Protein AF-A0AA86TPA3-F1 (afdb_monomer_lite)

pLDDT: mean 71.07, std 21.8, range [37.0, 97.88]

Secondary structure (DSSP, 8-state):
---------------PPPPHHHHHHHHHHHHHHTT-GGGGTTT-TTS-HHHHHHHHHHHHHHHHHHHHHHHHHHHHHHHHHHHHHHHHHHHHHH-TTGGGTT---STT--------------SSS-SSSS------PPPPPP-------------------------------

Radius of gyration: 31.12 Å; chains: 1; bounding box: 72×57×77 Å

Structure (mmCIF, N/CA/C/O backbone):
data_AF-A0AA86TPA3-F1
#
_entry.id   AF-A0AA86TPA3-F1
#
loop_
_atom_site.group_PDB
_atom_site.id
_atom_site.type_symbol
_atom_site.label_atom_id
_atom_site.label_alt_id
_atom_site.label_comp_id
_atom_site.label_asym_id
_atom_site.label_entity_id
_atom_site.label_seq_id
_atom_site.pdbx_PDB_ins_code
_atom_site.Cartn_x
_atom_site.Cartn_y
_atom_site.Cartn_z
_atom_site.occupancy
_atom_site.B_iso_or_equiv
_atom_site.auth_seq_id
_atom_site.auth_comp_id
_atom_site.auth_asym_id
_atom_site.auth_atom_id
_atom_site.pdbx_PDB_model_num
ATOM 1 N N . MET A 1 1 ? 29.015 30.886 -32.971 1.00 47.28 1 MET A N 1
ATOM 2 C CA . MET A 1 1 ? 28.903 29.519 -32.421 1.00 47.28 1 MET A CA 1
ATOM 3 C C . MET A 1 1 ? 27.545 29.402 -31.740 1.00 47.28 1 MET A C 1
ATOM 5 O O . MET A 1 1 ? 27.367 29.967 -30.673 1.00 47.28 1 MET A O 1
ATOM 9 N N . LEU A 1 2 ? 26.563 28.794 -32.410 1.00 58.44 2 LEU A N 1
ATOM 10 C CA . LEU A 1 2 ? 25.160 28.711 -31.977 1.00 58.44 2 LEU A CA 1
ATOM 11 C C . LEU A 1 2 ? 24.656 27.279 -32.197 1.00 58.44 2 LEU A C 1
ATOM 13 O O . LEU A 1 2 ? 24.036 26.998 -33.213 1.00 58.44 2 LEU A O 1
ATOM 17 N N . THR A 1 3 ? 24.931 26.369 -31.264 1.00 56.03 3 THR A N 1
ATOM 18 C CA . THR A 1 3 ? 24.288 25.042 -31.222 1.00 56.03 3 THR A CA 1
ATOM 19 C C . THR A 1 3 ? 24.163 24.583 -29.770 1.00 56.03 3 THR A C 1
ATOM 21 O O . THR A 1 3 ? 24.916 23.736 -29.304 1.00 56.03 3 THR A O 1
ATOM 24 N N . SER A 1 4 ? 23.244 25.187 -29.017 1.00 56.88 4 SER A N 1
ATOM 25 C CA . SER A 1 4 ? 22.851 24.692 -27.690 1.00 56.88 4 SER A CA 1
ATOM 26 C C . SER A 1 4 ? 21.409 25.103 -27.395 1.00 56.88 4 SER A C 1
ATOM 28 O O . SER A 1 4 ? 21.157 25.935 -26.534 1.00 56.88 4 SER A O 1
ATOM 30 N N . ASN A 1 5 ? 20.462 24.633 -28.218 1.00 54.59 5 ASN A N 1
ATOM 31 C CA . ASN A 1 5 ? 19.026 24.880 -28.010 1.00 54.59 5 ASN A CA 1
ATOM 32 C C . ASN A 1 5 ? 18.105 23.893 -28.759 1.00 54.59 5 ASN A C 1
ATOM 34 O O . ASN A 1 5 ? 17.000 24.239 -29.159 1.00 54.59 5 ASN A O 1
ATOM 38 N N . MET A 1 6 ? 18.528 22.641 -28.949 1.00 52.19 6 MET A N 1
ATOM 39 C CA . MET A 1 6 ? 17.669 21.600 -29.526 1.00 52.19 6 MET A CA 1
ATOM 40 C C . MET A 1 6 ? 17.857 20.276 -28.790 1.00 52.19 6 MET A C 1
ATOM 42 O O . MET A 1 6 ? 18.704 19.496 -29.186 1.00 52.19 6 MET A O 1
ATOM 46 N N . GLN A 1 7 ? 17.086 20.054 -27.716 1.00 55.88 7 GLN A N 1
ATOM 47 C CA . GLN A 1 7 ? 16.530 18.746 -27.289 1.00 55.88 7 GLN A CA 1
ATOM 48 C C . GLN A 1 7 ? 15.946 18.812 -25.864 1.00 55.88 7 GLN A C 1
ATOM 50 O O . GLN A 1 7 ? 16.227 17.993 -24.997 1.00 55.88 7 GLN A O 1
ATOM 55 N N . LYS A 1 8 ? 15.067 19.789 -25.622 1.00 54.94 8 LYS A N 1
ATOM 56 C CA . LYS A 1 8 ? 14.066 19.726 -24.544 1.00 54.94 8 LYS A CA 1
ATOM 57 C C . LYS A 1 8 ? 12.668 19.536 -25.140 1.00 54.94 8 LYS A C 1
ATOM 59 O O . LYS A 1 8 ? 11.709 20.133 -24.680 1.00 54.94 8 LYS A O 1
ATOM 64 N N . GLN A 1 9 ? 12.541 18.714 -26.183 1.00 51.41 9 GLN A N 1
ATOM 65 C CA . GLN A 1 9 ? 11.225 18.231 -26.604 1.00 51.41 9 GLN A CA 1
ATOM 66 C C . GLN A 1 9 ? 10.737 17.211 -25.572 1.00 51.41 9 GLN A C 1
ATOM 68 O O . GLN A 1 9 ? 11.026 16.019 -25.644 1.00 51.41 9 GLN A O 1
ATOM 73 N N . GLU A 1 10 ? 10.108 17.740 -24.524 1.00 48.09 10 GLU A N 1
ATOM 74 C CA . GLU A 1 10 ? 8.690 17.517 -24.227 1.00 48.09 10 GLU A CA 1
ATOM 75 C C . GLU A 1 10 ? 8.094 16.218 -24.785 1.00 48.09 10 GLU A C 1
ATOM 77 O O . GLU A 1 10 ? 7.088 16.199 -25.489 1.00 48.09 10 GLU A O 1
ATOM 82 N N . ASN A 1 11 ? 8.655 15.084 -24.380 1.00 54.25 11 ASN A N 1
ATOM 83 C CA . ASN A 1 11 ? 7.879 13.859 -24.291 1.00 54.25 11 ASN A CA 1
ATOM 84 C C . ASN A 1 11 ? 6.975 13.976 -23.060 1.00 54.25 11 ASN A C 1
ATOM 86 O O . ASN A 1 11 ? 7.196 13.320 -22.040 1.00 54.25 11 ASN A O 1
ATOM 90 N N . HIS A 1 12 ? 5.921 14.789 -23.172 1.00 51.78 12 HIS A N 1
ATOM 91 C CA . HIS A 1 12 ? 4.708 14.639 -22.372 1.00 51.78 12 HIS A CA 1
ATOM 92 C C . HIS A 1 12 ? 4.038 13.317 -22.770 1.00 51.78 12 HIS A C 1
ATOM 94 O O . HIS A 1 12 ? 2.937 13.284 -23.321 1.00 51.78 12 HIS A O 1
ATOM 100 N N . LYS A 1 13 ? 4.726 12.192 -22.529 1.00 61.00 13 LYS A N 1
ATOM 101 C CA . LYS A 1 13 ? 4.112 10.872 -22.566 1.00 61.00 13 LYS A CA 1
ATOM 102 C C . LYS A 1 13 ? 2.974 10.944 -21.561 1.00 61.00 13 LYS A C 1
ATOM 104 O O . LYS A 1 13 ? 3.212 11.056 -20.358 1.00 61.00 13 LYS A O 1
ATOM 109 N N . LYS A 1 14 ? 1.746 10.957 -22.089 1.00 71.62 14 LYS A N 1
ATOM 110 C CA . LYS A 1 14 ? 0.503 10.868 -21.321 1.00 71.62 14 LYS A CA 1
ATOM 111 C C . LYS A 1 14 ? 0.721 9.861 -20.196 1.00 71.62 14 LYS A C 1
ATOM 113 O O . LYS A 1 14 ? 1.240 8.777 -20.462 1.00 71.62 14 LYS A O 1
ATOM 118 N N . TYR A 1 15 ? 0.377 10.244 -18.964 1.00 78.44 15 TYR A N 1
ATOM 119 C CA . TYR A 1 15 ? 0.523 9.387 -17.789 1.00 78.44 15 TYR A CA 1
ATOM 120 C C . TYR A 1 15 ? -0.045 8.007 -18.100 1.00 78.44 15 TYR A C 1
ATOM 122 O O . TYR A 1 15 ? -1.256 7.838 -18.247 1.00 78.44 15 TYR A O 1
ATOM 130 N N . GLN A 1 16 ? 0.845 7.031 -18.266 1.00 88.56 16 GLN A N 1
ATOM 131 C CA . GLN A 1 16 ? 0.417 5.696 -18.621 1.00 88.56 16 GLN A CA 1
ATOM 132 C C . GLN A 1 16 ? -0.247 5.078 -17.395 1.00 88.56 16 GLN A C 1
ATOM 134 O O . GLN A 1 16 ? 0.354 4.990 -16.321 1.00 88.56 16 GLN A O 1
ATOM 139 N N . LYS A 1 17 ? -1.513 4.690 -17.547 1.00 94.50 17 LYS A N 1
ATOM 140 C CA . LYS A 1 17 ? -2.288 4.069 -16.476 1.00 94.50 17 LYS A CA 1
ATOM 141 C C . LYS A 1 17 ? -1.690 2.697 -16.156 1.00 94.50 17 LYS A C 1
ATOM 143 O O . LYS A 1 17 ? -1.428 1.922 -17.068 1.00 94.50 17 LYS A O 1
ATOM 148 N N . TRP A 1 18 ? -1.501 2.410 -14.870 1.00 96.38 18 TRP A N 1
ATOM 149 C CA . TRP A 1 18 ? -1.080 1.091 -14.395 1.00 96.38 18 TRP A CA 1
ATOM 150 C C . TRP A 1 18 ? -2.236 0.095 -14.521 1.00 96.38 18 TRP A C 1
ATOM 152 O O . TRP A 1 18 ? -3.316 0.324 -13.957 1.00 96.38 18 TRP A O 1
ATOM 162 N N . THR A 1 19 ? -1.997 -0.996 -15.239 1.00 97.25 19 THR A N 1
ATOM 163 C CA . THR A 1 19 ? -2.898 -2.155 -15.324 1.00 97.25 19 THR A CA 1
ATOM 164 C C . THR A 1 19 ? -2.871 -2.955 -14.024 1.00 97.25 19 THR A C 1
ATOM 166 O O . THR A 1 19 ? -1.950 -2.814 -13.221 1.00 97.25 19 THR A O 1
ATOM 169 N N . ASP A 1 20 ? -3.890 -3.772 -13.767 1.00 97.00 20 ASP A N 1
ATOM 170 C CA . ASP A 1 20 ? -3.948 -4.540 -12.518 1.00 97.00 20 ASP A CA 1
ATOM 171 C C . ASP A 1 20 ? -2.861 -5.624 -12.447 1.00 97.00 20 ASP A C 1
ATOM 173 O O . ASP A 1 20 ? -2.271 -5.812 -11.380 1.00 97.00 20 ASP A O 1
ATOM 177 N N . ASP A 1 21 ? -2.491 -6.212 -13.586 1.00 97.88 21 ASP A N 1
ATOM 178 C CA . ASP A 1 21 ? -1.370 -7.151 -13.690 1.00 97.88 21 ASP A CA 1
ATOM 179 C C . ASP A 1 21 ? -0.031 -6.47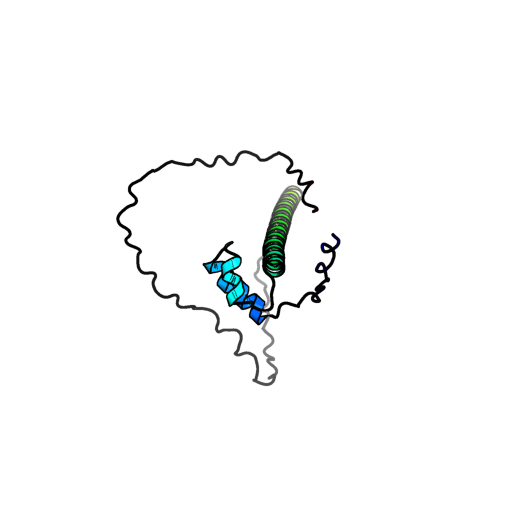3 -13.372 1.00 97.88 21 ASP A C 1
ATOM 181 O O . ASP A 1 21 ? 0.754 -6.990 -12.574 1.00 97.88 21 ASP A O 1
ATOM 185 N N . GLU A 1 22 ? 0.213 -5.267 -13.902 1.00 97.75 22 GLU A N 1
ATOM 186 C CA . GLU A 1 22 ? 1.419 -4.494 -13.575 1.00 97.75 22 GLU A CA 1
ATOM 187 C C . GLU A 1 22 ? 1.486 -4.158 -12.080 1.00 97.75 22 GLU A C 1
ATOM 189 O O . GLU A 1 22 ? 2.559 -4.221 -11.479 1.00 97.75 22 GLU A O 1
ATOM 194 N N . LYS A 1 23 ? 0.351 -3.820 -11.450 1.00 97.25 23 LYS A N 1
ATOM 195 C CA . LYS A 1 23 ? 0.301 -3.549 -10.003 1.00 97.25 23 LYS A CA 1
ATOM 196 C C . LYS A 1 23 ? 0.614 -4.805 -9.193 1.00 97.25 23 LYS A C 1
ATOM 198 O O . LYS A 1 23 ? 1.345 -4.717 -8.207 1.00 97.25 23 LYS A O 1
ATOM 203 N N . ALA A 1 24 ? 0.062 -5.954 -9.583 1.00 97.56 24 ALA A N 1
ATOM 204 C CA . ALA A 1 24 ? 0.318 -7.226 -8.917 1.00 97.56 24 ALA A CA 1
ATOM 205 C C . ALA A 1 24 ? 1.798 -7.622 -9.035 1.00 97.56 24 ALA A C 1
ATOM 207 O O . ALA A 1 24 ? 2.429 -7.952 -8.026 1.00 97.56 24 ALA A O 1
ATOM 208 N N . LEU A 1 25 ? 2.372 -7.495 -10.234 1.00 97.75 25 LEU A N 1
ATOM 209 C CA . LEU A 1 25 ? 3.790 -7.740 -10.491 1.00 97.75 25 LEU A CA 1
ATOM 210 C C . LEU A 1 25 ? 4.684 -6.781 -9.694 1.00 97.75 25 LEU A C 1
ATOM 212 O O . LEU A 1 25 ? 5.658 -7.210 -9.074 1.00 97.75 25 LEU A O 1
ATOM 216 N N . PHE A 1 26 ? 4.320 -5.498 -9.630 1.00 97.44 26 PHE A N 1
ATOM 217 C CA . PHE A 1 26 ? 5.050 -4.496 -8.853 1.00 97.44 26 PHE A CA 1
ATOM 218 C C . PHE A 1 26 ? 5.151 -4.894 -7.377 1.00 97.44 26 PHE A C 1
ATOM 220 O O . PHE A 1 26 ? 6.233 -4.830 -6.799 1.00 97.44 26 PHE A O 1
ATOM 227 N N . LEU A 1 27 ? 4.056 -5.367 -6.771 1.00 95.94 27 LEU A N 1
ATOM 228 C CA . LEU A 1 27 ? 4.053 -5.816 -5.374 1.00 95.94 27 LEU A CA 1
ATOM 229 C C . LEU A 1 27 ? 4.939 -7.050 -5.147 1.00 95.94 27 LEU A C 1
ATOM 231 O O . LEU A 1 27 ? 5.548 -7.174 -4.083 1.00 95.94 27 LEU A O 1
ATOM 235 N N . GLN A 1 28 ? 5.032 -7.961 -6.120 1.00 96.88 28 GLN A N 1
ATOM 236 C CA . GLN A 1 28 ? 5.933 -9.116 -6.035 1.00 96.88 28 GLN A CA 1
ATOM 237 C C . GLN A 1 28 ? 7.404 -8.688 -6.098 1.00 96.88 28 GLN A C 1
ATOM 239 O O . GLN A 1 28 ? 8.206 -9.111 -5.265 1.00 96.88 28 GLN A O 1
ATOM 244 N N . ILE A 1 29 ? 7.748 -7.805 -7.038 1.00 96.81 29 ILE A N 1
ATOM 245 C CA . ILE A 1 29 ? 9.107 -7.267 -7.204 1.00 96.81 29 ILE A CA 1
ATOM 246 C C . ILE A 1 29 ? 9.511 -6.445 -5.978 1.00 96.81 29 ILE A C 1
ATOM 248 O O . ILE A 1 29 ? 10.627 -6.588 -5.480 1.00 96.81 29 ILE A O 1
ATOM 252 N N . GLN A 1 30 ? 8.591 -5.648 -5.430 1.00 95.94 30 GLN A N 1
ATOM 253 C CA . GLN A 1 30 ? 8.833 -4.826 -4.246 1.00 95.94 30 GLN A CA 1
ATOM 254 C C . GLN A 1 30 ? 9.273 -5.648 -3.033 1.00 95.94 30 GLN A C 1
ATOM 256 O O . GLN A 1 30 ? 10.167 -5.223 -2.300 1.00 95.94 30 GLN A O 1
ATOM 261 N N . LYS A 1 31 ? 8.705 -6.846 -2.844 1.00 94.75 31 LYS A N 1
ATOM 262 C CA . LYS A 1 31 ? 9.122 -7.765 -1.771 1.00 94.75 31 LYS A CA 1
ATOM 263 C C . LYS A 1 31 ? 10.571 -8.232 -1.919 1.00 94.75 31 LYS A C 1
ATOM 265 O O . LYS A 1 31 ? 11.196 -8.552 -0.916 1.00 94.75 31 LYS A O 1
ATOM 270 N N . ARG A 1 32 ? 11.095 -8.281 -3.147 1.00 95.94 32 ARG A N 1
ATOM 271 C CA . ARG A 1 32 ? 12.437 -8.792 -3.453 1.00 95.94 32 ARG A CA 1
ATOM 272 C C . ARG A 1 32 ? 13.502 -7.698 -3.523 1.00 95.94 32 ARG A C 1
ATOM 274 O O . ARG A 1 32 ? 14.618 -7.930 -3.079 1.00 95.94 32 ARG A O 1
ATOM 281 N N . TYR A 1 33 ? 13.166 -6.529 -4.069 1.00 92.81 33 TYR A N 1
ATOM 282 C CA . TYR A 1 33 ? 14.143 -5.480 -4.399 1.00 92.81 33 TYR A CA 1
ATOM 283 C C . TYR A 1 33 ? 13.987 -4.182 -3.600 1.00 92.81 33 TYR A C 1
ATOM 285 O O . TYR A 1 33 ? 14.733 -3.247 -3.867 1.00 92.81 33 TYR A O 1
ATOM 293 N N . THR A 1 34 ? 13.033 -4.111 -2.660 1.00 91.81 34 THR A N 1
ATOM 294 C CA . THR A 1 34 ? 12.758 -2.977 -1.750 1.00 91.81 34 THR A CA 1
ATOM 295 C C . THR A 1 34 ? 12.859 -1.591 -2.408 1.00 91.81 34 THR A C 1
ATOM 297 O O . THR A 1 34 ? 11.843 -1.078 -2.875 1.00 91.81 34 THR A O 1
ATOM 300 N N . THR A 1 35 ? 14.051 -0.988 -2.471 1.00 92.00 35 THR A N 1
ATOM 301 C CA . THR A 1 35 ? 14.320 0.367 -2.994 1.00 92.00 35 THR A CA 1
ATOM 302 C C . THR A 1 35 ? 15.248 0.430 -4.217 1.00 92.00 35 THR A C 1
ATOM 304 O O . THR A 1 35 ? 15.524 1.523 -4.715 1.00 92.00 35 THR A O 1
ATOM 307 N N . ALA A 1 36 ? 15.716 -0.703 -4.748 1.00 95.94 36 ALA A N 1
ATOM 308 C CA . ALA A 1 36 ? 16.595 -0.750 -5.920 1.00 95.94 36 ALA A CA 1
ATOM 309 C C . ALA A 1 36 ? 15.810 -0.550 -7.234 1.00 95.94 36 ALA A C 1
ATOM 311 O O . ALA A 1 36 ? 15.564 -1.499 -7.975 1.00 95.94 36 ALA A O 1
ATOM 312 N N . PHE A 1 37 ? 15.387 0.688 -7.523 1.00 95.56 37 PHE A N 1
ATOM 313 C CA . PHE A 1 37 ? 14.478 1.008 -8.640 1.00 95.56 37 PHE A CA 1
ATOM 314 C C . PHE A 1 37 ? 15.016 0.660 -10.033 1.00 95.56 37 PHE A C 1
ATOM 316 O O . PHE A 1 37 ? 14.224 0.357 -10.923 1.00 95.56 37 PHE A O 1
ATOM 323 N N . ASP A 1 38 ? 16.333 0.643 -10.228 1.00 96.31 38 ASP A N 1
ATOM 324 C CA . ASP A 1 38 ? 16.931 0.267 -11.515 1.00 96.31 38 ASP A CA 1
ATOM 325 C C . ASP A 1 38 ? 16.622 -1.194 -11.880 1.00 96.31 38 ASP A C 1
ATOM 327 O O . ASP A 1 38 ? 16.448 -1.526 -13.051 1.00 96.31 38 ASP A O 1
ATOM 331 N N . GLN A 1 39 ? 16.430 -2.053 -10.871 1.00 97.31 39 GLN A N 1
ATOM 332 C CA . GLN A 1 39 ? 16.053 -3.459 -11.046 1.00 97.31 39 GLN A CA 1
ATOM 333 C C . GLN A 1 39 ? 14.599 -3.638 -11.512 1.00 97.31 39 GLN A C 1
ATOM 335 O O . GLN A 1 39 ? 14.217 -4.737 -11.898 1.00 97.31 39 GLN A O 1
ATOM 340 N N . TYR A 1 40 ? 13.773 -2.585 -11.492 1.00 96.88 40 TYR A N 1
ATOM 341 C CA . TYR A 1 40 ? 12.370 -2.654 -11.914 1.00 96.88 40 TYR A CA 1
ATOM 342 C C . TYR A 1 40 ? 12.220 -2.454 -13.427 1.00 96.88 40 TYR A C 1
ATOM 344 O O . TYR A 1 40 ? 11.244 -2.925 -14.007 1.00 96.88 40 TYR A O 1
ATOM 352 N N . LEU A 1 41 ? 13.173 -1.778 -14.079 1.00 96.12 41 LEU A N 1
ATOM 353 C CA . LEU A 1 41 ? 13.092 -1.438 -15.504 1.00 96.12 41 LEU A CA 1
ATOM 354 C C . LEU A 1 41 ? 12.917 -2.646 -16.438 1.00 96.12 41 LEU A C 1
ATOM 356 O O . LEU A 1 41 ? 12.091 -2.542 -17.345 1.00 96.12 41 LEU A O 1
ATOM 360 N N . PRO A 1 42 ? 13.587 -3.800 -16.225 1.00 97.88 42 PRO A N 1
ATOM 361 C CA . PRO A 1 42 ? 13.373 -4.983 -17.060 1.00 97.88 42 PRO A CA 1
ATOM 362 C C . PRO A 1 42 ? 11.931 -5.508 -17.030 1.00 97.88 42 PRO A C 1
ATOM 364 O O . PRO A 1 42 ? 11.487 -6.134 -17.987 1.00 97.88 42 PRO A O 1
ATOM 367 N N . PHE A 1 43 ? 11.196 -5.252 -15.944 1.00 97.56 43 PHE A N 1
ATOM 368 C CA . PHE A 1 43 ? 9.819 -5.713 -15.759 1.00 97.56 43 PHE A CA 1
ATOM 369 C C . PHE A 1 43 ? 8.779 -4.707 -16.263 1.00 97.56 43 PHE A C 1
ATOM 371 O O . PHE A 1 43 ? 7.648 -5.089 -16.553 1.00 97.56 43 PHE A O 1
ATOM 378 N N . PHE A 1 44 ? 9.152 -3.429 -16.377 1.00 96.69 44 PHE A N 1
ATOM 379 C CA . PHE A 1 44 ? 8.261 -2.347 -16.799 1.00 96.69 44 PHE A CA 1
ATOM 380 C C . PHE A 1 44 ? 8.922 -1.486 -17.885 1.00 96.69 44 PHE A C 1
ATOM 382 O O . PHE A 1 44 ? 9.164 -0.299 -17.658 1.00 96.69 44 PHE A O 1
ATOM 389 N N . PRO A 1 45 ? 9.200 -2.043 -19.079 1.00 95.31 45 PRO A N 1
ATOM 390 C CA . PRO A 1 45 ? 9.958 -1.346 -20.124 1.00 95.31 45 PRO A CA 1
ATOM 391 C C . PRO A 1 45 ? 9.256 -0.082 -20.646 1.00 95.31 45 PRO A C 1
ATOM 393 O O . PRO A 1 45 ? 9.898 0.831 -21.162 1.00 95.31 45 PRO A O 1
ATOM 396 N N . GLU A 1 46 ? 7.933 -0.001 -20.501 1.00 95.06 46 GLU A N 1
ATOM 397 C CA . GLU A 1 46 ? 7.143 1.163 -20.911 1.00 95.06 46 GLU A CA 1
ATOM 398 C C . GLU A 1 46 ? 7.131 2.286 -19.864 1.00 95.06 46 GLU A C 1
ATOM 400 O O . GLU A 1 46 ? 6.771 3.426 -20.178 1.00 95.06 46 GLU A O 1
ATOM 405 N N . LYS A 1 47 ? 7.535 1.981 -18.624 1.00 95.25 47 LYS A N 1
ATOM 406 C CA . LYS A 1 47 ? 7.505 2.912 -17.497 1.00 95.25 47 LYS A CA 1
ATOM 407 C C . LYS A 1 47 ? 8.878 3.527 -17.269 1.00 95.25 47 LYS A C 1
ATOM 409 O O . LYS A 1 47 ? 9.911 2.867 -17.311 1.00 95.25 47 LYS A O 1
ATOM 414 N N . THR A 1 48 ? 8.894 4.820 -16.971 1.00 94.88 48 THR A N 1
ATOM 415 C CA . THR A 1 48 ? 10.126 5.509 -16.570 1.00 94.88 48 THR A CA 1
ATOM 416 C C . THR A 1 48 ? 10.414 5.282 -15.087 1.00 94.88 48 THR A C 1
ATOM 418 O O . THR A 1 48 ? 9.493 5.091 -14.291 1.00 94.88 48 THR A O 1
ATOM 421 N N . ILE A 1 49 ? 11.683 5.391 -14.675 1.00 95.12 49 ILE A N 1
ATOM 422 C CA . ILE A 1 49 ? 12.075 5.303 -13.254 1.00 95.12 49 ILE A CA 1
ATOM 423 C C . ILE A 1 49 ? 11.250 6.275 -12.396 1.00 95.12 49 ILE A C 1
ATOM 425 O O . ILE A 1 49 ? 10.795 5.920 -11.311 1.00 95.12 49 ILE A O 1
ATOM 429 N N . SER A 1 50 ? 11.006 7.491 -12.893 1.00 94.38 50 SER A N 1
ATOM 430 C CA . SER A 1 50 ? 10.180 8.484 -12.200 1.00 94.38 50 SER A CA 1
ATOM 431 C C . SER A 1 50 ? 8.748 7.991 -11.982 1.00 94.38 50 SER A C 1
ATOM 433 O O . SER A 1 50 ? 8.231 8.121 -10.878 1.00 94.38 50 SER A O 1
ATOM 435 N N . GLN A 1 51 ? 8.119 7.363 -12.981 1.00 94.62 51 GLN A N 1
ATOM 436 C CA . GLN A 1 51 ? 6.775 6.786 -12.834 1.00 94.62 51 GLN A CA 1
ATOM 437 C C . GLN A 1 51 ? 6.746 5.638 -11.819 1.00 94.62 51 GLN A C 1
ATOM 439 O O . GLN A 1 51 ? 5.806 5.551 -11.029 1.00 94.62 51 GLN A O 1
ATOM 444 N N . ILE A 1 52 ? 7.779 4.792 -11.807 1.00 96.31 52 ILE A N 1
ATOM 445 C CA . ILE A 1 52 ? 7.935 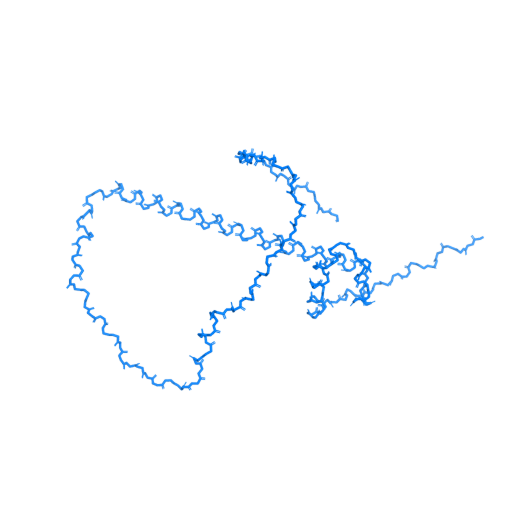3.694 -10.841 1.00 96.31 52 ILE A CA 1
ATOM 446 C C . ILE A 1 52 ? 8.063 4.258 -9.416 1.00 96.31 52 ILE A C 1
ATOM 448 O O . ILE A 1 52 ? 7.350 3.820 -8.513 1.00 96.31 52 ILE A O 1
ATOM 452 N N . LYS A 1 53 ? 8.896 5.288 -9.215 1.00 96.00 53 LYS A N 1
ATOM 453 C CA . LYS A 1 53 ? 9.040 5.986 -7.924 1.00 96.00 53 LYS A CA 1
ATOM 454 C C . LYS A 1 53 ? 7.738 6.651 -7.477 1.00 96.00 53 LYS A C 1
ATOM 456 O O . LYS A 1 53 ? 7.336 6.493 -6.327 1.00 96.00 53 LYS A O 1
ATOM 461 N N . CYS A 1 54 ? 7.044 7.349 -8.377 1.00 95.56 54 CYS A N 1
ATOM 462 C CA . CYS A 1 54 ? 5.740 7.941 -8.076 1.00 95.56 54 CYS A CA 1
ATOM 463 C C . CYS A 1 54 ? 4.720 6.872 -7.660 1.00 95.56 54 CYS A C 1
ATOM 465 O O . CYS A 1 54 ? 3.982 7.069 -6.696 1.00 95.56 54 CYS A O 1
ATOM 467 N N . PHE A 1 55 ? 4.700 5.723 -8.341 1.00 96.00 55 PHE A N 1
ATOM 468 C CA . PHE A 1 55 ? 3.805 4.621 -7.997 1.00 96.00 55 PHE A CA 1
ATOM 469 C C . PHE A 1 55 ? 4.148 3.990 -6.638 1.00 96.00 55 PHE A C 1
ATOM 471 O O . PHE A 1 55 ? 3.250 3.731 -5.835 1.00 96.00 55 PHE A O 1
ATOM 478 N N . TYR A 1 56 ? 5.437 3.830 -6.328 1.00 96.06 56 TYR A N 1
ATOM 479 C CA . TYR A 1 56 ? 5.909 3.390 -5.012 1.00 96.06 56 TYR A CA 1
ATOM 480 C C . TYR A 1 56 ? 5.439 4.325 -3.886 1.00 96.06 56 TYR A C 1
ATOM 482 O O . TYR A 1 56 ? 4.879 3.878 -2.880 1.00 96.06 56 TYR A O 1
ATOM 490 N N . LEU A 1 57 ? 5.623 5.638 -4.060 1.00 95.62 57 LEU A N 1
ATOM 491 C CA . LEU A 1 57 ? 5.179 6.645 -3.091 1.00 95.62 57 LEU A CA 1
ATOM 492 C C . LEU A 1 57 ? 3.658 6.624 -2.918 1.00 95.62 57 LEU A C 1
ATOM 494 O O . LEU A 1 57 ? 3.161 6.645 -1.794 1.00 95.62 57 LEU A O 1
ATOM 498 N N . TYR A 1 58 ? 2.913 6.502 -4.016 1.00 95.25 58 TYR A N 1
ATOM 499 C CA . TYR A 1 58 ? 1.462 6.351 -3.967 1.00 95.25 58 TYR A CA 1
ATOM 500 C C . TYR A 1 58 ? 1.041 5.126 -3.139 1.00 95.25 58 TYR A C 1
ATOM 502 O O . TYR A 1 58 ? 0.205 5.250 -2.242 1.00 95.25 58 TYR A O 1
ATOM 510 N N . GLN A 1 59 ? 1.643 3.958 -3.384 1.00 94.19 59 GLN A N 1
ATOM 511 C CA . GLN A 1 59 ? 1.304 2.729 -2.661 1.00 94.19 59 GLN A CA 1
ATOM 512 C C . GLN A 1 59 ? 1.657 2.808 -1.175 1.00 94.19 59 GLN A C 1
ATOM 514 O O . GLN A 1 59 ? 0.844 2.454 -0.319 1.00 94.19 59 GLN A O 1
ATOM 519 N N . THR A 1 60 ? 2.845 3.315 -0.846 1.00 92.62 60 THR A N 1
ATOM 520 C CA . THR A 1 60 ? 3.270 3.471 0.552 1.00 92.62 60 THR A CA 1
ATOM 521 C C . THR A 1 60 ? 2.388 4.468 1.304 1.00 92.62 60 THR A C 1
ATOM 523 O O . THR A 1 60 ? 1.977 4.184 2.430 1.00 92.62 60 THR A O 1
ATOM 526 N N . ASN A 1 61 ? 2.009 5.584 0.678 1.00 94.56 61 ASN A N 1
ATOM 527 C CA . ASN A 1 61 ? 1.076 6.547 1.263 1.00 94.56 61 ASN A CA 1
ATOM 528 C C . ASN A 1 61 ? -0.327 5.961 1.440 1.00 94.56 61 ASN A C 1
ATOM 530 O O . ASN A 1 61 ? -0.948 6.171 2.481 1.00 94.56 61 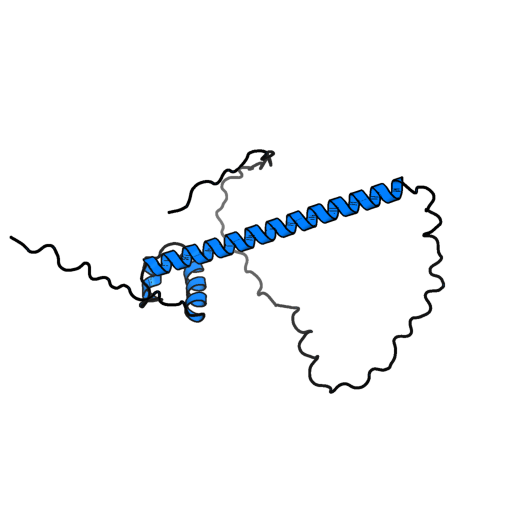ASN A O 1
ATOM 534 N N . LYS A 1 62 ? -0.808 5.165 0.478 1.00 93.00 62 LYS A N 1
ATOM 535 C CA . LYS A 1 62 ? -2.097 4.469 0.582 1.00 93.00 62 LYS A CA 1
ATOM 536 C C . LYS A 1 62 ? -2.128 3.496 1.763 1.00 93.00 62 LYS A C 1
ATOM 538 O O . LYS A 1 62 ? -3.098 3.494 2.519 1.00 93.00 62 LYS A O 1
ATOM 543 N N . ILE A 1 63 ? -1.070 2.708 1.956 1.00 91.50 63 ILE A N 1
ATOM 544 C CA . ILE A 1 63 ? -0.951 1.785 3.097 1.00 91.50 63 ILE A CA 1
ATOM 545 C C . ILE A 1 63 ? -0.899 2.565 4.414 1.00 91.50 63 ILE A C 1
ATOM 547 O O . ILE A 1 63 ? -1.632 2.238 5.345 1.00 91.50 63 ILE A O 1
ATOM 551 N N . LYS A 1 64 ? -0.085 3.627 4.491 1.00 93.06 64 LYS A N 1
ATOM 552 C CA . LYS A 1 64 ? -0.024 4.502 5.674 1.00 93.06 64 LYS A CA 1
ATOM 553 C C . LYS A 1 64 ? -1.399 5.071 6.016 1.00 93.06 64 LYS A C 1
ATOM 555 O O . LYS A 1 64 ? -1.795 5.043 7.177 1.00 93.06 64 LYS A O 1
ATOM 560 N N . GLU A 1 65 ? -2.148 5.532 5.019 1.00 95.12 65 GLU A N 1
ATOM 561 C CA . GLU A 1 65 ? -3.490 6.074 5.216 1.00 95.12 65 GLU A CA 1
ATOM 562 C C . GLU A 1 65 ? -4.481 5.020 5.720 1.00 95.12 65 GLU A C 1
ATOM 564 O O . GLU A 1 65 ? -5.206 5.262 6.685 1.00 95.12 65 GLU A O 1
ATOM 569 N N . GLN A 1 66 ? -4.471 3.817 5.142 1.00 93.12 66 GLN A N 1
ATOM 570 C CA . GLN A 1 66 ? -5.286 2.705 5.637 1.00 93.12 66 GLN A CA 1
ATOM 571 C C . GLN A 1 66 ? -4.943 2.353 7.089 1.00 93.12 66 GLN A C 1
ATOM 573 O O . GLN A 1 66 ? -5.845 2.181 7.909 1.00 93.12 66 GLN A O 1
ATOM 578 N N . THR A 1 67 ? -3.656 2.303 7.432 1.00 94.50 67 THR A N 1
ATOM 579 C CA . THR A 1 67 ? -3.196 2.060 8.804 1.00 94.50 67 THR A CA 1
ATOM 580 C C . THR A 1 67 ? -3.667 3.160 9.755 1.00 94.50 67 THR A C 1
ATOM 582 O O . THR A 1 67 ? -4.243 2.846 10.798 1.00 94.50 67 THR A O 1
ATOM 585 N N . ARG A 1 68 ? -3.525 4.441 9.384 1.00 94.31 68 ARG A N 1
ATOM 586 C CA . ARG A 1 68 ? -4.041 5.576 10.174 1.00 94.31 68 ARG A CA 1
ATOM 587 C C . ARG A 1 68 ? -5.542 5.457 10.417 1.00 94.31 68 ARG A C 1
ATOM 589 O O . ARG A 1 68 ? -5.997 5.633 11.545 1.00 94.31 68 ARG A O 1
ATOM 596 N N . ASN A 1 69 ? -6.310 5.104 9.391 1.00 92.88 69 ASN A N 1
ATOM 597 C CA . ASN A 1 69 ? -7.757 4.952 9.515 1.00 92.88 69 ASN A CA 1
ATOM 598 C C . ASN A 1 69 ? -8.149 3.767 10.404 1.00 92.88 69 ASN A C 1
ATOM 600 O O . ASN A 1 69 ? -9.048 3.906 11.232 1.00 92.88 69 ASN A O 1
ATOM 604 N N . ARG A 1 70 ? -7.433 2.638 10.333 1.00 93.19 70 ARG A N 1
ATOM 605 C CA . ARG A 1 70 ? -7.640 1.508 11.258 1.00 93.19 70 ARG A CA 1
ATOM 606 C C . ARG A 1 70 ? -7.368 1.901 12.709 1.00 93.19 70 ARG A C 1
ATOM 608 O O . ARG A 1 70 ? -8.162 1.562 13.582 1.00 93.19 70 ARG A O 1
ATOM 615 N N . ILE A 1 71 ? -6.293 2.649 12.955 1.00 94.31 71 ILE A N 1
ATOM 616 C CA . ILE A 1 71 ? -5.953 3.159 14.290 1.00 94.31 71 ILE A CA 1
ATOM 617 C C . ILE A 1 71 ? -7.056 4.097 14.806 1.00 94.31 71 ILE A C 1
ATOM 619 O O . ILE A 1 71 ? -7.521 3.932 15.933 1.00 94.31 71 ILE A O 1
ATOM 623 N N . ARG A 1 72 ? -7.543 5.032 13.977 1.00 94.31 72 ARG A N 1
ATOM 624 C CA . ARG A 1 72 ? -8.655 5.934 14.340 1.00 94.31 72 ARG A CA 1
ATOM 625 C C . ARG A 1 72 ? -9.919 5.168 14.730 1.00 94.31 72 ARG A C 1
ATOM 627 O O . ARG A 1 72 ? -10.510 5.466 15.765 1.00 94.31 72 ARG A O 1
ATOM 634 N N . ILE A 1 73 ? -10.311 4.172 13.932 1.00 93.19 73 ILE A N 1
ATOM 635 C CA . ILE A 1 73 ? -11.484 3.330 14.214 1.00 93.19 73 ILE A CA 1
ATOM 636 C C . ILE A 1 73 ? -11.300 2.586 15.539 1.00 93.19 73 ILE A C 1
ATOM 638 O O . ILE A 1 73 ? -12.201 2.591 16.374 1.00 93.19 73 ILE A O 1
ATOM 642 N N . PHE A 1 74 ? -10.121 2.003 15.768 1.00 94.00 74 PHE A N 1
ATOM 643 C CA . PHE A 1 74 ? -9.811 1.308 17.015 1.00 94.00 74 PHE A CA 1
ATOM 644 C C . PHE A 1 74 ? -9.974 2.219 18.243 1.00 94.00 74 PHE A C 1
ATOM 646 O O . PHE A 1 74 ? -10.654 1.848 19.203 1.00 94.00 74 PHE A O 1
ATOM 653 N N . PHE A 1 75 ? -9.425 3.437 18.199 1.00 93.19 75 PHE A N 1
ATOM 654 C CA . PHE A 1 75 ? -9.579 4.408 19.286 1.00 93.19 75 PHE A CA 1
ATOM 655 C C . PHE A 1 75 ? -11.032 4.851 19.481 1.00 93.19 75 PHE A C 1
ATOM 657 O O . PHE A 1 75 ? -11.493 4.932 20.621 1.00 93.19 75 PHE A O 1
ATOM 664 N N . ALA A 1 76 ? -11.778 5.081 18.398 1.00 92.69 76 ALA A N 1
ATOM 665 C CA . ALA A 1 76 ? -13.197 5.423 18.478 1.00 92.69 76 ALA A CA 1
ATOM 666 C C . ALA A 1 76 ? -14.012 4.310 19.164 1.00 92.69 76 ALA A C 1
ATOM 668 O O . ALA A 1 76 ? -14.796 4.590 20.074 1.00 92.69 76 ALA A O 1
ATOM 669 N N . CYS A 1 77 ? -13.778 3.046 18.799 1.00 90.50 77 CYS A N 1
ATOM 670 C CA . CYS A 1 77 ? -14.425 1.893 19.429 1.00 90.50 77 CYS A CA 1
ATOM 671 C C . CYS A 1 77 ? -14.042 1.747 20.909 1.00 90.50 77 CYS A C 1
ATOM 673 O O . CYS A 1 77 ? -14.916 1.523 21.748 1.00 90.50 77 CYS A O 1
ATOM 675 N N . SER A 1 78 ? -12.760 1.917 21.245 1.00 92.88 78 SER A N 1
ATOM 676 C CA . SER A 1 78 ? -12.276 1.860 22.631 1.00 92.88 78 SER A CA 1
ATOM 677 C C . SER A 1 78 ? -12.922 2.943 23.505 1.00 92.88 78 SER A C 1
ATOM 679 O O . SER A 1 78 ? -13.413 2.662 24.600 1.00 92.88 78 SER A O 1
ATOM 681 N N . ASN A 1 79 ? -13.022 4.173 22.994 1.00 91.81 79 ASN A N 1
ATOM 682 C CA . ASN A 1 79 ? -13.676 5.275 23.699 1.00 91.81 79 ASN A CA 1
ATOM 683 C C . ASN A 1 79 ? -15.180 5.040 23.878 1.00 91.81 79 ASN A C 1
ATOM 685 O O . ASN A 1 79 ? -15.712 5.281 24.964 1.00 91.81 79 ASN A O 1
ATOM 689 N N . LEU A 1 80 ? -15.861 4.511 22.857 1.00 93.19 80 LEU A N 1
ATOM 690 C CA . LEU A 1 80 ? -17.275 4.150 22.959 1.00 93.19 80 LEU A CA 1
ATOM 691 C C . LEU A 1 80 ? -17.505 3.077 24.034 1.00 93.19 80 LEU A C 1
ATOM 693 O O . LEU A 1 80 ? -18.458 3.179 24.808 1.00 93.19 80 LEU A O 1
ATOM 697 N N . GLN A 1 81 ? -16.618 2.083 24.124 1.00 92.81 81 GLN A N 1
ATOM 698 C CA . GLN A 1 81 ? -16.691 1.033 25.141 1.00 92.81 81 GLN A CA 1
ATOM 699 C C . GLN A 1 81 ? -16.502 1.592 26.557 1.00 92.81 81 GLN A C 1
ATOM 701 O O . GLN A 1 81 ? -17.284 1.270 27.454 1.00 92.81 81 GLN A O 1
ATOM 706 N N . LYS A 1 82 ? -15.525 2.487 26.753 1.00 92.06 82 LYS A N 1
ATOM 707 C CA . LYS A 1 82 ? -15.328 3.193 28.032 1.00 92.06 82 LYS A CA 1
ATOM 708 C C . LYS A 1 82 ? -16.565 4.005 28.416 1.00 92.06 82 LYS A C 1
ATOM 710 O O . LYS A 1 82 ? -17.031 3.912 29.549 1.00 92.06 82 LYS A O 1
ATOM 715 N N . HIS A 1 83 ? -17.142 4.747 27.471 1.00 91.25 83 HIS A N 1
ATOM 716 C CA . HIS A 1 83 ? -18.347 5.540 27.718 1.00 91.25 83 HIS A CA 1
ATOM 717 C C . HIS A 1 83 ? -19.552 4.663 28.089 1.00 91.25 83 HIS A C 1
ATOM 719 O O . HIS A 1 83 ? -20.272 4.974 29.037 1.00 91.25 83 HIS A O 1
ATOM 725 N N . ARG A 1 84 ? -19.750 3.528 27.402 1.00 88.62 84 ARG A N 1
ATOM 726 C CA . ARG A 1 84 ? -20.789 2.544 27.755 1.00 88.62 84 ARG A CA 1
ATOM 727 C C . ARG A 1 84 ? -20.602 1.997 29.167 1.00 88.62 84 ARG A C 1
ATOM 729 O O . ARG A 1 84 ? -21.569 1.952 29.921 1.00 88.62 84 ARG A O 1
ATOM 736 N N . SER A 1 85 ? -19.372 1.647 29.542 1.00 90.06 85 SER A N 1
ATOM 737 C CA . SER A 1 85 ? -19.058 1.178 30.896 1.00 90.06 85 SER A CA 1
ATOM 738 C C . SER A 1 85 ? -19.364 2.239 31.957 1.00 90.06 85 SER A C 1
ATOM 740 O O . SER A 1 85 ? -19.925 1.920 33.002 1.00 90.06 85 SER A O 1
ATOM 742 N N . LEU A 1 86 ? -19.042 3.509 31.685 1.00 92.75 86 LEU A N 1
ATOM 743 C CA . LEU A 1 86 ? -19.342 4.622 32.590 1.00 92.75 86 LEU A CA 1
ATOM 744 C C . LEU A 1 86 ? -20.847 4.852 32.744 1.00 92.75 86 LEU A C 1
ATOM 746 O O . LEU A 1 86 ? -21.315 5.083 33.857 1.00 92.75 86 LEU A O 1
ATOM 750 N N . LEU A 1 87 ? -21.611 4.779 31.652 1.00 90.25 87 LEU A N 1
ATOM 751 C CA . LEU A 1 87 ? -23.069 4.897 31.705 1.00 90.25 87 LEU A CA 1
ATOM 752 C C . LEU A 1 87 ? -23.708 3.738 32.471 1.00 90.25 87 LEU A C 1
ATOM 754 O O . LEU A 1 87 ? -24.581 3.985 33.297 1.00 90.25 87 LEU A O 1
ATOM 758 N N . ALA A 1 88 ? -23.250 2.504 32.247 1.00 86.69 88 ALA A N 1
ATOM 759 C CA . ALA A 1 88 ? -23.722 1.339 32.991 1.00 86.69 88 ALA A CA 1
ATOM 760 C C . ALA A 1 88 ? -23.461 1.499 34.496 1.00 86.69 88 ALA A C 1
ATOM 762 O O . ALA A 1 88 ? -24.364 1.307 35.304 1.00 86.69 88 ALA A O 1
ATOM 763 N N . HIS A 1 89 ? -22.259 1.943 34.872 1.00 86.25 89 HIS A N 1
ATOM 764 C CA . HIS A 1 89 ? -21.920 2.197 36.270 1.00 86.25 89 HIS A CA 1
ATOM 765 C C . HIS A 1 89 ? -22.769 3.322 36.883 1.00 86.25 89 HIS A C 1
ATOM 767 O O . HIS A 1 89 ? -23.293 3.170 37.984 1.00 86.25 89 HIS A O 1
ATOM 773 N N . LYS A 1 90 ? -22.962 4.439 36.166 1.00 89.44 90 LYS A N 1
ATOM 774 C CA . LYS A 1 90 ? -23.850 5.527 36.613 1.00 89.44 90 LYS A CA 1
ATOM 775 C C . LYS A 1 90 ? -25.283 5.037 36.809 1.00 89.44 90 LYS A C 1
ATOM 777 O O . LYS A 1 90 ? -25.887 5.366 37.820 1.00 89.44 90 LYS A O 1
ATOM 782 N N . TYR A 1 91 ? -25.797 4.231 35.882 1.00 85.94 91 TYR A N 1
ATOM 783 C CA . TYR A 1 91 ? -27.137 3.660 35.977 1.00 85.94 91 TYR A CA 1
ATOM 784 C C . TYR A 1 91 ? -27.295 2.772 37.219 1.00 85.94 91 TYR A C 1
ATOM 786 O O . TYR A 1 91 ? -28.258 2.942 37.961 1.00 85.94 91 TYR A O 1
ATOM 794 N N . ILE A 1 92 ? -26.315 1.901 37.495 1.00 83.56 92 ILE A N 1
ATOM 795 C CA . ILE A 1 92 ? -26.291 1.056 38.701 1.00 83.56 92 ILE A CA 1
ATOM 796 C C . ILE A 1 92 ? -26.321 1.913 39.976 1.00 83.56 92 ILE A C 1
ATOM 798 O O . ILE A 1 92 ? -27.080 1.619 40.895 1.00 83.56 92 ILE A O 1
ATOM 802 N N . LEU A 1 93 ? -25.541 2.997 40.028 1.00 84.94 93 LEU A N 1
ATOM 803 C CA . LEU A 1 93 ? -25.503 3.887 41.194 1.00 84.94 93 LEU A CA 1
ATOM 804 C C . LEU A 1 93 ? -26.770 4.736 41.365 1.00 84.94 93 LEU A C 1
ATOM 806 O O . LEU A 1 93 ? -27.129 5.065 42.492 1.00 84.94 93 LEU A O 1
ATOM 810 N N . SER A 1 94 ? -27.438 5.117 40.274 1.00 87.00 94 SER A N 1
ATOM 811 C CA . SER A 1 94 ? -28.671 5.914 40.329 1.00 87.00 94 SER A CA 1
ATOM 812 C C . SER A 1 94 ? -29.895 5.107 40.768 1.00 87.00 94 SER A C 1
ATOM 814 O O . SER A 1 94 ? -30.867 5.704 41.225 1.00 87.00 94 SER A O 1
ATOM 816 N N . TYR A 1 95 ? -29.858 3.777 40.652 1.00 80.50 95 TYR A N 1
ATOM 817 C CA . TYR A 1 95 ? -30.982 2.894 40.980 1.00 80.50 95 TYR A CA 1
ATOM 818 C C . TYR A 1 95 ? -30.535 1.676 41.812 1.00 80.50 95 TYR A C 1
ATOM 820 O O . TYR A 1 95 ? -30.657 0.538 41.353 1.00 80.50 95 TYR A O 1
ATOM 828 N N . PRO A 1 96 ? -30.041 1.881 43.049 1.00 71.81 96 PRO A N 1
ATOM 829 C CA . PRO A 1 96 ? -29.491 0.800 43.872 1.00 71.81 96 PRO A CA 1
ATOM 830 C C . PRO A 1 96 ? -30.536 -0.254 44.288 1.00 71.81 96 PRO A C 1
ATOM 832 O O . PRO A 1 96 ? -30.171 -1.391 44.576 1.00 71.81 96 PRO A O 1
ATOM 835 N N . ASP A 1 97 ? -31.829 0.091 44.271 1.00 77.56 97 ASP A N 1
ATOM 836 C CA . ASP A 1 97 ? -32.930 -0.772 44.730 1.00 77.56 97 ASP A CA 1
ATOM 837 C C . ASP A 1 97 ? -33.610 -1.581 43.598 1.00 77.56 97 ASP A C 1
ATOM 839 O O . ASP A 1 97 ? -34.600 -2.278 43.803 1.00 77.56 97 ASP A O 1
ATOM 843 N N . GLN A 1 98 ? -33.079 -1.535 42.365 1.00 57.72 98 GLN A N 1
ATOM 844 C CA . GLN A 1 98 ? -33.612 -2.322 41.235 1.00 57.72 98 GLN A CA 1
ATOM 845 C C . GLN A 1 98 ? -33.107 -3.772 41.172 1.00 57.72 98 GLN A C 1
ATOM 847 O O . GLN A 1 98 ? -33.396 -4.491 40.210 1.00 57.72 98 GLN A O 1
ATOM 852 N N . SER A 1 99 ? -32.426 -4.255 42.213 1.00 58.12 99 SER A N 1
ATOM 853 C CA . SER A 1 99 ? -32.016 -5.662 42.338 1.00 58.12 99 SER A CA 1
ATOM 854 C C . SER A 1 99 ? -33.196 -6.654 42.298 1.00 58.12 99 SER A C 1
ATOM 856 O O . SER A 1 99 ? -32.982 -7.841 42.054 1.00 58.12 99 SER A O 1
ATOM 858 N N . GLN A 1 100 ? -34.443 -6.178 42.435 1.00 55.97 100 GLN A N 1
ATOM 859 C CA . GLN A 1 100 ? -35.657 -6.994 42.303 1.00 55.97 100 GLN A CA 1
ATOM 860 C C . GLN A 1 100 ? -36.265 -7.042 40.886 1.00 55.97 100 GLN A C 1
ATOM 862 O O . GLN A 1 100 ? -37.032 -7.958 40.597 1.00 55.97 100 GLN A O 1
ATOM 867 N N . ILE A 1 101 ? -35.918 -6.133 39.961 1.00 56.75 101 ILE A N 1
ATOM 868 C CA . ILE A 1 101 ? -36.533 -6.109 38.611 1.00 56.75 101 ILE A CA 1
ATOM 869 C C . ILE A 1 101 ? -35.918 -7.174 37.682 1.00 56.75 101 ILE A C 1
ATOM 871 O O . ILE A 1 101 ? -36.586 -7.679 36.781 1.00 56.75 101 ILE A O 1
ATOM 875 N N . PHE A 1 102 ? -34.678 -7.599 37.943 1.00 53.12 102 PHE A N 1
ATOM 876 C CA . PHE A 1 102 ? -34.000 -8.652 37.173 1.00 53.12 102 PHE A CA 1
ATOM 877 C C . PHE A 1 102 ? -34.159 -10.070 37.744 1.00 53.12 102 PHE A C 1
ATOM 879 O O . PHE A 1 102 ? -33.642 -11.017 37.158 1.00 53.12 102 PHE A O 1
ATOM 886 N N . GLN A 1 103 ? -34.921 -10.253 38.830 1.00 51.09 103 GLN A N 1
ATOM 887 C CA . GLN A 1 103 ? -35.323 -11.581 39.315 1.00 51.09 103 GLN A CA 1
ATOM 888 C C . GLN A 1 103 ? -36.675 -12.032 38.747 1.00 51.09 103 GLN A C 1
ATOM 890 O O . GLN A 1 103 ? -37.406 -12.769 39.408 1.00 51.09 103 GLN A O 1
ATOM 895 N N . GLN A 1 104 ? -37.044 -11.634 37.523 1.00 50.59 104 GLN A N 1
ATOM 896 C CA . GLN A 1 104 ? -38.113 -12.379 36.867 1.00 50.59 104 GLN A CA 1
ATOM 897 C C . GLN A 1 104 ? -37.607 -13.805 36.617 1.00 50.59 104 GLN A C 1
ATOM 899 O O . GLN A 1 104 ? -36.615 -13.978 35.904 1.00 50.59 104 GLN A O 1
ATOM 904 N N . PRO A 1 105 ? -38.247 -14.837 37.197 1.00 51.88 105 PRO A N 1
ATOM 905 C CA . PRO A 1 105 ? -37.895 -16.203 36.879 1.00 51.88 105 PRO A CA 1
ATOM 906 C C . PRO A 1 105 ? -38.102 -16.384 35.376 1.00 51.88 105 PRO A C 1
ATOM 908 O O . PRO A 1 105 ? -39.204 -16.195 34.862 1.00 51.88 105 PRO A O 1
ATOM 911 N N . THR A 1 106 ? -37.061 -16.813 34.669 1.00 55.78 106 THR A N 1
ATOM 912 C CA . THR A 1 106 ? -37.087 -17.216 33.252 1.00 55.78 106 THR A CA 1
ATOM 913 C C . THR A 1 106 ? -37.994 -18.432 32.981 1.00 55.78 106 THR A C 1
ATOM 915 O O . THR A 1 106 ? -37.925 -19.051 31.923 1.00 55.78 106 THR A O 1
ATOM 918 N N . ASN A 1 107 ? -38.910 -18.760 33.896 1.00 54.59 107 ASN A N 1
ATOM 919 C CA . ASN A 1 107 ? -39.788 -19.926 33.865 1.00 54.59 107 ASN A CA 1
ATOM 920 C C . ASN A 1 107 ? -40.944 -19.832 32.861 1.00 54.59 107 ASN A C 1
ATOM 922 O O . ASN A 1 107 ? -41.764 -20.745 32.799 1.00 54.59 107 ASN A O 1
ATOM 926 N N . LYS A 1 108 ? -41.022 -18.773 32.048 1.00 54.97 108 LYS A N 1
ATOM 927 C CA . LYS A 1 108 ? -41.934 -18.714 30.899 1.00 54.97 108 LYS A CA 1
ATOM 928 C C . LYS A 1 108 ? -41.283 -18.057 29.682 1.00 54.97 108 LYS A C 1
ATOM 930 O O . LYS A 1 108 ? -41.883 -17.194 29.051 1.00 54.97 108 LYS A O 1
ATOM 935 N N . LEU A 1 109 ? -40.090 -18.507 29.284 1.00 48.22 109 LEU A N 1
ATOM 936 C CA . LEU A 1 109 ? -39.829 -18.548 27.845 1.00 48.22 109 LEU A CA 1
ATOM 937 C C . LEU A 1 109 ? -40.789 -19.600 27.278 1.00 48.22 109 LEU A C 1
ATOM 939 O O . LEU A 1 109 ? -40.522 -20.801 27.323 1.00 48.22 109 LEU A O 1
ATOM 943 N N . ALA A 1 110 ? -41.955 -19.151 26.810 1.00 54.81 110 ALA A N 1
ATOM 944 C CA . ALA A 1 110 ? -42.747 -19.944 25.888 1.00 54.81 110 ALA A CA 1
ATOM 945 C C . ALA A 1 110 ? -41.778 -20.434 24.809 1.00 54.81 110 ALA A C 1
ATOM 947 O O . ALA A 1 110 ? -41.052 -19.616 24.241 1.00 54.81 110 ALA A O 1
ATOM 948 N N . ARG A 1 111 ? -41.706 -21.754 24.589 1.00 53.78 111 ARG A N 1
ATOM 949 C CA . ARG A 1 111 ? -40.986 -22.326 23.448 1.00 53.78 111 ARG A CA 1
ATOM 950 C C . ARG A 1 111 ? -41.415 -21.528 22.224 1.00 53.78 111 ARG A C 1
ATOM 952 O O . ARG A 1 111 ? -42.541 -21.691 21.754 1.00 53.78 111 ARG A O 1
ATOM 959 N N . VAL A 1 112 ? -40.537 -20.654 21.738 1.00 45.00 112 VAL A N 1
ATOM 960 C CA . VAL A 1 112 ? -40.649 -20.110 20.394 1.00 45.00 112 VAL A CA 1
ATOM 961 C C . VAL A 1 112 ? -40.485 -21.339 19.522 1.00 45.00 112 VAL A C 1
ATOM 963 O O . VAL A 1 112 ? -39.393 -21.874 19.363 1.00 45.00 112 VAL A O 1
ATOM 966 N N . THR A 1 113 ? -41.623 -21.893 19.124 1.00 54.62 113 THR A N 1
ATOM 967 C CA . THR A 1 113 ? -41.672 -23.014 18.206 1.00 54.62 113 THR A CA 1
ATOM 968 C C . THR A 1 113 ? -41.202 -22.413 16.900 1.00 54.62 113 THR A C 1
ATOM 970 O O . THR A 1 113 ? -41.880 -21.542 16.355 1.00 54.62 113 THR A O 1
ATOM 973 N N . GLU A 1 114 ? -39.994 -22.776 16.477 1.00 48.25 114 GLU A N 1
ATOM 974 C CA . GLU A 1 114 ? -39.482 -22.382 15.173 1.00 48.25 114 GLU A CA 1
ATOM 975 C C . GLU A 1 114 ? -40.570 -22.689 14.135 1.00 48.25 114 GLU A C 1
ATOM 977 O O . GLU A 1 114 ? -41.088 -23.813 14.116 1.00 48.25 114 GLU A O 1
ATOM 982 N N . PRO A 1 115 ? -41.002 -21.708 13.323 1.00 46.66 115 PRO A N 1
ATOM 983 C CA . PRO A 1 115 ? -42.001 -21.969 12.304 1.00 46.66 115 PRO A CA 1
ATOM 984 C C . PRO A 1 115 ? -41.448 -23.030 11.346 1.00 46.66 115 PRO A C 1
ATOM 986 O O . PRO A 1 115 ? -40.538 -22.764 10.568 1.00 46.66 115 PRO A O 1
ATOM 989 N N . GLN A 1 116 ? -42.014 -24.241 11.386 1.00 52.69 116 GLN A N 1
ATOM 990 C CA . GLN A 1 116 ? -41.659 -25.368 10.509 1.00 52.69 116 GLN A CA 1
ATOM 991 C C . GLN A 1 116 ? -42.099 -25.180 9.047 1.00 52.69 116 GLN A C 1
ATOM 993 O O . GLN A 1 116 ? -42.265 -26.142 8.303 1.00 52.69 116 GLN A O 1
ATOM 998 N N . THR A 1 117 ? -42.277 -23.949 8.587 1.00 52.03 117 THR A N 1
ATOM 999 C CA . THR A 1 117 ? -42.545 -23.671 7.175 1.00 52.03 117 THR A CA 1
ATOM 1000 C C . THR A 1 117 ? -41.260 -23.238 6.488 1.00 52.03 117 THR A C 1
ATOM 1002 O O . THR A 1 117 ? -41.090 -22.101 6.060 1.00 52.03 117 THR A O 1
ATOM 1005 N N . VAL A 1 118 ? -40.358 -24.211 6.331 1.00 50.72 118 VAL A N 1
ATOM 1006 C CA . VAL A 1 118 ? -39.405 -24.208 5.219 1.00 50.72 118 VAL A CA 1
ATOM 1007 C C . VAL A 1 118 ? -40.235 -24.444 3.960 1.00 50.72 118 VAL A C 1
ATOM 1009 O O . VAL A 1 118 ? -40.480 -25.573 3.540 1.00 50.72 118 VAL A O 1
ATOM 1012 N N . VAL A 1 119 ? -40.745 -23.357 3.386 1.00 54.75 119 VAL A N 1
ATOM 1013 C CA . VAL A 1 119 ? -41.210 -23.369 2.002 1.00 54.75 119 VAL A CA 1
ATOM 1014 C C . VAL A 1 119 ? -39.973 -23.649 1.160 1.00 54.75 119 VAL A C 1
ATOM 1016 O O . VAL A 1 119 ? -39.009 -22.887 1.201 1.00 54.75 119 VAL A O 1
ATOM 1019 N N . ASN A 1 120 ? -39.993 -24.779 0.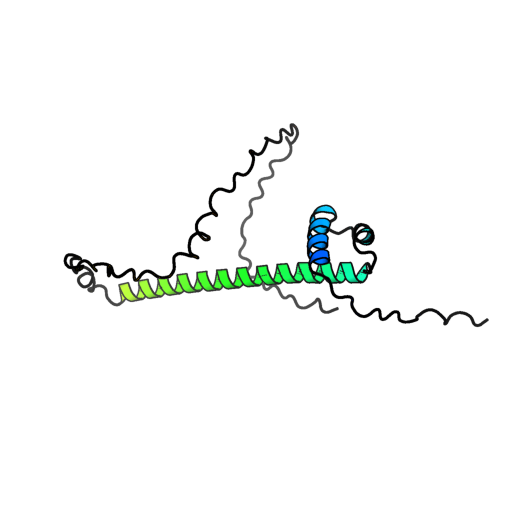457 1.00 49.16 120 ASN A N 1
ATOM 1020 C CA . ASN A 1 120 ? -38.974 -25.200 -0.494 1.00 49.16 120 ASN A CA 1
ATOM 1021 C C . ASN A 1 120 ? -38.697 -24.079 -1.511 1.00 49.16 120 ASN A C 1
ATOM 1023 O O . ASN A 1 120 ? -39.378 -23.963 -2.527 1.00 49.16 120 ASN A O 1
ATOM 1027 N N . GLY A 1 121 ? -37.698 -23.246 -1.227 1.00 55.16 121 GLY A N 1
ATOM 1028 C CA . GLY A 1 121 ? -37.028 -22.432 -2.230 1.00 55.16 121 GLY A CA 1
ATOM 1029 C C . GLY A 1 121 ? -36.122 -23.330 -3.082 1.00 55.16 121 GLY A C 1
ATOM 1030 O O . GLY A 1 121 ? -35.609 -24.328 -2.570 1.00 55.16 121 GLY A O 1
ATOM 1031 N N . PRO A 1 122 ? -35.936 -23.025 -4.377 1.00 53.56 122 PRO A N 1
ATOM 1032 C CA . PRO A 1 122 ? -35.217 -23.887 -5.312 1.00 53.56 122 PRO A CA 1
ATOM 1033 C C . PRO A 1 122 ? -33.811 -24.248 -4.798 1.00 53.56 122 PRO A C 1
ATOM 1035 O O . PRO A 1 122 ? -32.988 -23.379 -4.508 1.00 53.56 122 PRO A O 1
ATOM 1038 N N . GLN A 1 123 ? -33.565 -25.557 -4.681 1.00 50.78 123 GLN A N 1
ATOM 1039 C CA . GLN A 1 123 ? -32.380 -26.225 -4.120 1.00 50.78 123 GLN A CA 1
ATOM 1040 C C . GLN A 1 123 ? -31.092 -26.013 -4.945 1.00 50.78 123 GLN A C 1
ATOM 1042 O O . GLN A 1 123 ? -30.532 -26.970 -5.474 1.00 50.78 123 GLN A O 1
ATOM 1047 N N . GLY A 1 124 ? -30.605 -24.776 -5.079 1.00 53.28 124 GLY A N 1
ATOM 1048 C CA . GLY A 1 124 ? -29.492 -24.498 -5.998 1.00 53.28 124 GLY A CA 1
ATOM 1049 C C . GLY A 1 124 ? -28.244 -23.804 -5.458 1.00 53.28 124 GLY A C 1
ATOM 1050 O O . GLY A 1 124 ? -27.204 -23.950 -6.086 1.00 53.28 124 GLY A O 1
ATOM 1051 N N . GLN A 1 125 ? -28.291 -23.014 -4.375 1.00 53.94 125 GLN A N 1
ATOM 1052 C CA . GLN A 1 125 ? -27.252 -21.970 -4.209 1.00 53.94 125 GLN A CA 1
ATOM 1053 C C . GLN A 1 125 ? -26.643 -21.770 -2.811 1.00 53.94 125 GLN A C 1
ATOM 1055 O O . GLN A 1 125 ? -25.882 -20.829 -2.624 1.00 53.94 125 GLN A O 1
ATOM 1060 N N . ILE A 1 126 ? -26.887 -22.643 -1.826 1.00 49.2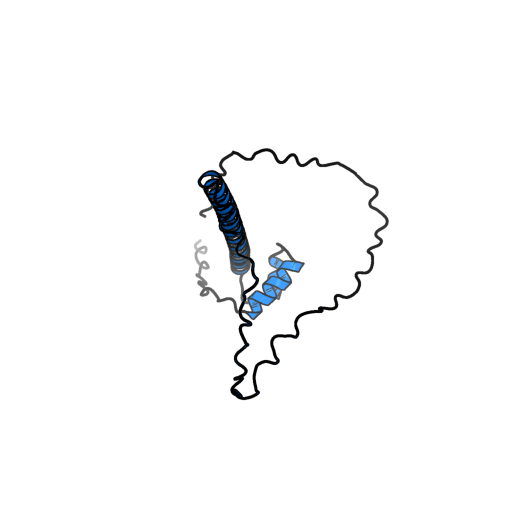5 126 ILE A N 1
ATOM 1061 C CA . ILE A 1 126 ? -26.358 -22.443 -0.453 1.00 49.25 126 ILE A CA 1
ATOM 1062 C C . ILE A 1 126 ? -25.431 -23.591 -0.012 1.00 49.25 126 ILE A C 1
ATOM 1064 O O . ILE A 1 126 ? -25.441 -24.009 1.140 1.00 49.25 126 ILE A O 1
ATOM 1068 N N . GLN A 1 127 ? -24.608 -24.125 -0.920 1.00 50.53 127 GLN A N 1
ATOM 1069 C CA . GLN A 1 127 ? -23.501 -25.027 -0.545 1.00 50.53 127 GLN A CA 1
ATOM 1070 C C . GLN A 1 127 ? -22.115 -24.370 -0.600 1.00 50.53 127 GLN A C 1
ATOM 1072 O O . GLN A 1 127 ? -21.128 -25.010 -0.249 1.00 50.53 127 GLN A O 1
ATOM 1077 N N . GLU A 1 128 ? -22.007 -23.089 -0.961 1.00 47.59 128 GLU A N 1
ATOM 1078 C CA . GLU A 1 128 ? -20.694 -22.485 -1.231 1.00 47.59 128 GLU A CA 1
ATOM 1079 C C . GLU A 1 128 ? -20.067 -21.708 -0.057 1.00 47.59 128 GLU A C 1
ATOM 1081 O O . GLU A 1 128 ? -18.922 -21.279 -0.150 1.00 47.59 128 GLU A O 1
ATOM 1086 N N . CYS A 1 129 ? -20.744 -21.567 1.090 1.00 46.53 129 CYS A N 1
ATOM 1087 C CA . CYS A 1 129 ? -20.239 -20.724 2.190 1.00 46.53 129 CYS A CA 1
ATOM 1088 C C . CYS A 1 129 ? -19.663 -21.465 3.412 1.00 46.53 129 CYS A C 1
ATOM 1090 O O . CYS A 1 129 ? -19.309 -20.808 4.387 1.00 46.53 129 CYS A O 1
ATOM 1092 N N . GLN A 1 130 ? -19.523 -22.797 3.400 1.00 49.28 130 GLN A N 1
ATOM 1093 C CA . GLN A 1 130 ? -19.030 -23.551 4.575 1.00 49.28 130 GLN A CA 1
ATOM 1094 C C . GLN A 1 130 ? -17.705 -24.303 4.380 1.00 49.28 130 GLN A C 1
ATOM 1096 O O . GLN A 1 130 ? -17.372 -25.181 5.172 1.00 49.28 130 GLN A O 1
ATOM 1101 N N . LYS A 1 131 ? -16.890 -23.940 3.384 1.00 48.78 131 LYS A N 1
ATOM 1102 C CA . LYS A 1 131 ? -15.599 -24.609 3.142 1.00 48.78 131 LYS A CA 1
ATOM 1103 C C . LYS A 1 131 ? -14.405 -23.653 3.144 1.00 48.78 131 LYS A C 1
ATOM 1105 O O . LYS A 1 131 ? -13.615 -23.637 2.213 1.00 48.78 131 LYS A O 1
ATOM 1110 N N . LEU A 1 132 ? -14.260 -22.864 4.208 1.00 46.44 132 LEU A N 1
ATOM 1111 C CA . LEU A 1 132 ? -13.030 -22.118 4.501 1.00 46.44 132 LEU A CA 1
ATOM 1112 C C . LEU A 1 132 ? -12.697 -22.224 5.990 1.00 46.44 132 LEU A C 1
ATOM 1114 O O . LEU A 1 132 ? -12.728 -21.250 6.733 1.00 46.44 132 LEU A O 1
ATOM 1118 N N . ASN A 1 133 ? -12.395 -23.433 6.443 1.00 48.44 133 ASN A N 1
ATOM 1119 C CA . ASN A 1 133 ? -11.617 -23.617 7.657 1.00 48.44 133 ASN A CA 1
ATOM 1120 C C . ASN A 1 133 ? -10.756 -24.861 7.449 1.00 48.44 133 ASN A C 1
ATOM 1122 O O . ASN A 1 133 ? -11.264 -25.859 6.947 1.00 48.44 133 ASN A O 1
ATOM 1126 N N . ILE A 1 134 ? -9.478 -24.781 7.823 1.00 48.16 134 ILE A N 1
ATOM 1127 C CA . ILE A 1 134 ? -8.378 -25.724 7.531 1.00 48.16 134 ILE A CA 1
ATOM 1128 C C . ILE A 1 134 ? -7.593 -25.348 6.258 1.00 48.16 134 ILE A C 1
ATOM 1130 O O . ILE A 1 134 ? -7.670 -25.990 5.213 1.00 48.16 134 ILE A O 1
ATOM 1134 N N . ILE A 1 135 ? -6.775 -24.298 6.373 1.00 44.72 135 ILE A N 1
ATOM 1135 C CA . ILE A 1 135 ? -5.557 -24.172 5.564 1.00 44.72 135 ILE A CA 1
ATOM 1136 C C . ILE A 1 135 ? -4.502 -25.020 6.281 1.00 44.72 135 ILE A C 1
ATOM 1138 O O . ILE A 1 135 ? -4.021 -24.635 7.345 1.00 44.72 135 ILE A O 1
ATOM 1142 N N . ASN A 1 136 ? -4.173 -26.185 5.722 1.00 53.06 136 ASN A N 1
ATOM 1143 C CA . ASN A 1 136 ? -3.004 -26.957 6.141 1.00 53.06 136 ASN A CA 1
ATOM 1144 C C . ASN A 1 136 ? -1.749 -26.191 5.709 1.00 53.06 136 ASN A C 1
ATOM 1146 O O . ASN A 1 136 ? -1.358 -26.236 4.543 1.00 53.06 136 ASN A O 1
ATOM 1150 N N . LEU A 1 137 ? -1.144 -25.452 6.637 1.00 61.22 137 LEU A N 1
ATOM 1151 C CA . LEU A 1 137 ? 0.201 -24.917 6.458 1.00 61.22 137 LEU A CA 1
ATOM 1152 C C . LEU A 1 137 ? 1.209 -26.070 6.610 1.00 61.22 137 LEU A C 1
ATOM 1154 O O . LEU A 1 137 ? 1.060 -26.871 7.537 1.00 61.22 137 LEU A O 1
ATOM 1158 N N . PRO A 1 138 ? 2.210 -26.187 5.720 1.00 68.38 138 PRO A N 1
ATOM 1159 C CA . PRO A 1 138 ? 3.257 -27.188 5.866 1.00 68.38 138 PRO A CA 1
ATOM 1160 C C . PRO A 1 138 ? 4.046 -26.963 7.170 1.00 68.38 138 PRO A C 1
ATOM 1162 O O . PRO A 1 138 ? 4.175 -25.814 7.608 1.00 68.38 138 PRO A O 1
ATOM 1165 N N . PRO A 1 139 ? 4.580 -28.031 7.791 1.00 66.31 139 PRO A N 1
ATOM 1166 C CA . PRO A 1 139 ? 5.436 -27.912 8.965 1.00 66.31 139 PRO A CA 1
ATOM 1167 C C . PRO A 1 139 ? 6.638 -27.021 8.645 1.00 66.31 139 PRO A C 1
ATOM 1169 O O . PRO A 1 139 ? 7.333 -27.245 7.656 1.00 66.31 139 PRO A O 1
ATOM 1172 N N . LEU A 1 140 ? 6.869 -26.002 9.471 1.00 52.88 140 LEU A N 1
ATOM 1173 C CA . LEU A 1 140 ? 8.085 -25.199 9.402 1.00 52.88 140 LEU A CA 1
ATOM 1174 C C . LEU A 1 140 ? 9.251 -26.072 9.871 1.00 52.88 140 LEU A C 1
ATOM 1176 O O . LEU A 1 140 ? 9.258 -26.526 11.016 1.00 52.88 140 LEU A O 1
ATOM 1180 N N . GLU A 1 141 ? 10.222 -26.316 8.993 1.00 63.44 141 GLU A N 1
ATOM 1181 C CA . GLU A 1 141 ? 11.484 -26.924 9.403 1.00 63.44 141 GLU A CA 1
ATOM 1182 C C . GLU A 1 141 ? 12.223 -25.968 10.355 1.00 63.44 141 GLU A C 1
ATOM 1184 O O . GLU A 1 141 ? 12.272 -24.757 10.103 1.00 63.44 141 GLU A O 1
ATOM 1189 N N . PRO A 1 142 ? 12.782 -26.473 11.467 1.00 51.78 142 PRO A N 1
ATOM 1190 C CA . PRO A 1 142 ? 13.571 -25.657 12.373 1.00 51.78 142 PRO A CA 1
ATOM 1191 C C . PRO A 1 142 ? 14.843 -25.183 11.662 1.00 51.78 142 PRO A C 1
ATOM 1193 O O . PRO A 1 142 ? 15.692 -25.982 11.274 1.00 51.78 142 PRO A O 1
ATOM 1196 N N . LEU A 1 143 ? 14.988 -23.864 11.524 1.00 47.75 143 LEU A N 1
ATOM 1197 C CA . LEU A 1 143 ? 16.252 -23.230 11.161 1.00 47.75 143 LEU A CA 1
ATOM 1198 C C . LEU A 1 143 ? 17.245 -23.425 12.315 1.00 47.75 143 LEU A C 1
ATOM 1200 O O . LEU A 1 143 ? 17.318 -22.614 13.236 1.00 47.75 143 LEU A O 1
ATOM 1204 N N . THR A 1 144 ? 18.016 -24.509 12.273 1.00 45.06 144 THR A N 1
ATOM 1205 C CA . THR A 1 144 ? 19.274 -24.618 13.015 1.00 45.06 144 THR A CA 1
ATOM 1206 C C . THR A 1 144 ? 20.305 -23.709 12.355 1.00 45.06 144 THR A C 1
ATOM 1208 O O . THR A 1 144 ? 21.028 -24.137 11.460 1.00 45.06 144 THR A O 1
ATOM 1211 N N . ASN A 1 145 ? 20.367 -22.456 12.803 1.00 52.09 145 ASN A N 1
ATOM 1212 C CA . ASN A 1 145 ? 21.590 -21.663 12.729 1.00 52.09 145 ASN A CA 1
ATOM 1213 C C . ASN A 1 145 ? 22.311 -21.819 14.076 1.00 52.09 145 ASN A C 1
ATOM 1215 O O . ASN A 1 145 ? 21.841 -21.266 15.072 1.00 52.09 145 ASN A O 1
ATOM 1219 N N . PRO A 1 146 ? 23.410 -22.585 14.153 1.00 56.31 146 PRO A N 1
ATOM 1220 C CA . PRO A 1 146 ? 24.310 -22.519 15.287 1.00 56.31 146 PRO A CA 1
ATOM 1221 C C . PRO A 1 146 ? 25.244 -21.340 15.022 1.00 56.31 146 PRO A C 1
ATOM 1223 O O . PRO A 1 146 ? 26.168 -21.500 14.241 1.00 56.31 146 PRO A O 1
ATOM 1226 N N . ASP A 1 147 ? 24.916 -20.154 15.538 1.00 53.28 147 ASP A N 1
ATOM 1227 C CA . ASP A 1 147 ? 25.864 -19.066 15.852 1.00 53.28 147 ASP A CA 1
ATOM 1228 C C . ASP A 1 147 ? 25.109 -17.744 16.064 1.00 53.28 147 ASP A C 1
ATOM 1230 O O . ASP A 1 147 ? 25.184 -16.834 15.247 1.00 53.28 147 ASP A O 1
ATOM 1234 N N . GLU A 1 148 ? 24.393 -17.610 17.183 1.00 53.03 148 GLU A N 1
ATOM 1235 C CA . GLU A 1 148 ? 24.110 -16.290 17.774 1.00 53.03 148 GLU A CA 1
ATOM 1236 C C . GLU A 1 148 ? 24.181 -16.366 19.307 1.00 53.03 148 GLU A C 1
ATOM 1238 O O . GLU A 1 148 ? 23.279 -15.965 20.035 1.00 53.03 148 GLU A O 1
ATOM 1243 N N . ASP A 1 149 ? 25.319 -16.838 19.820 1.00 54.84 149 ASP A N 1
ATOM 1244 C CA . ASP A 1 149 ? 25.806 -16.378 21.121 1.00 54.84 149 ASP A CA 1
ATOM 1245 C C . ASP A 1 149 ? 26.390 -14.973 20.934 1.00 54.84 149 ASP A C 1
ATOM 1247 O O . ASP A 1 149 ? 27.603 -14.797 20.796 1.00 54.84 149 ASP A O 1
ATOM 1251 N N . ARG A 1 150 ? 25.532 -13.945 20.887 1.00 50.81 150 ARG A N 1
ATOM 1252 C CA . ARG A 1 150 ? 25.969 -12.565 21.134 1.00 50.81 150 ARG A CA 1
ATOM 1253 C C . ARG A 1 150 ? 24.817 -11.606 21.454 1.00 50.81 150 ARG A C 1
ATOM 1255 O O . ARG A 1 150 ? 24.048 -11.194 20.600 1.00 50.81 150 ARG A O 1
ATOM 1262 N N . VAL A 1 151 ? 24.875 -11.136 22.701 1.00 46.38 151 VAL A N 1
ATOM 1263 C CA . VAL A 1 151 ? 24.308 -9.897 23.260 1.00 46.38 151 VAL A CA 1
ATOM 1264 C C . VAL A 1 151 ? 22.828 -9.923 23.675 1.00 46.38 151 VAL A C 1
ATOM 1266 O O . VAL A 1 151 ? 21.954 -9.330 23.052 1.00 46.38 151 VAL A O 1
ATOM 1269 N N . ASN A 1 152 ? 22.589 -10.470 24.871 1.00 48.25 152 ASN A N 1
ATOM 1270 C CA . ASN A 1 152 ? 21.520 -9.995 25.750 1.00 48.25 152 ASN A CA 1
ATOM 1271 C C . ASN A 1 152 ? 21.799 -8.534 26.144 1.00 48.25 152 ASN A C 1
ATOM 1273 O O . ASN A 1 152 ? 22.534 -8.268 27.095 1.00 48.25 152 ASN A O 1
ATOM 1277 N N . ALA A 1 153 ? 21.195 -7.588 25.430 1.00 46.19 153 ALA A N 1
ATOM 1278 C CA . ALA A 1 153 ? 20.937 -6.251 25.944 1.00 46.19 153 ALA A CA 1
ATOM 1279 C C . ALA A 1 153 ? 19.432 -6.148 26.203 1.00 46.19 153 ALA A C 1
ATOM 1281 O O . ALA A 1 153 ? 18.629 -6.033 25.279 1.00 46.19 153 ALA A O 1
ATOM 1282 N N . ALA A 1 154 ? 19.054 -6.239 27.476 1.00 42.97 154 ALA A N 1
ATOM 1283 C CA . ALA A 1 154 ? 17.706 -5.957 27.936 1.00 42.97 154 ALA A CA 1
ATOM 1284 C C . ALA A 1 154 ? 17.349 -4.505 27.579 1.00 42.97 154 ALA A C 1
ATOM 1286 O O . ALA A 1 154 ? 17.769 -3.564 28.250 1.00 42.97 154 ALA A O 1
ATOM 1287 N N . VAL A 1 155 ? 16.585 -4.317 26.504 1.00 43.06 155 VAL A N 1
ATOM 1288 C CA . VAL A 1 155 ? 15.918 -3.047 26.223 1.00 43.06 155 VAL A CA 1
ATOM 1289 C C . VAL A 1 155 ? 14.636 -3.038 27.049 1.00 43.06 155 VAL A C 1
ATOM 1291 O O . VAL A 1 155 ? 13.594 -3.533 26.624 1.00 43.06 155 VAL A O 1
ATOM 1294 N N . ASN A 1 156 ? 14.732 -2.490 28.261 1.00 37.88 156 ASN A N 1
ATOM 1295 C CA . ASN A 1 156 ? 13.571 -1.980 28.980 1.00 37.88 156 ASN A CA 1
ATOM 1296 C C . ASN A 1 156 ? 12.963 -0.858 28.131 1.00 37.88 156 ASN A C 1
ATOM 1298 O O . ASN A 1 156 ? 13.493 0.249 28.082 1.00 37.88 156 ASN A O 1
ATOM 1302 N N . ILE A 1 157 ? 11.866 -1.149 27.435 1.00 42.03 157 ILE A N 1
ATOM 1303 C CA . ILE A 1 157 ? 11.027 -0.114 26.833 1.00 42.03 157 ILE A CA 1
ATOM 1304 C C . ILE A 1 157 ? 10.131 0.411 27.953 1.00 42.03 157 ILE A C 1
ATOM 1306 O O . ILE A 1 157 ? 9.034 -0.095 28.186 1.00 42.03 157 ILE A O 1
ATOM 1310 N N . GLU A 1 158 ? 10.624 1.415 28.676 1.00 37.25 158 GLU A N 1
ATOM 1311 C CA . GLU A 1 158 ? 9.751 2.313 29.423 1.00 37.25 158 GLU A CA 1
ATOM 1312 C C . GLU A 1 158 ? 8.866 3.039 28.405 1.00 37.25 158 GLU A C 1
ATOM 1314 O O . GLU A 1 158 ? 9.336 3.826 27.581 1.00 37.25 158 GLU A O 1
ATOM 1319 N N . ILE A 1 159 ? 7.567 2.741 28.427 1.00 44.44 159 ILE A N 1
ATOM 1320 C CA . ILE A 1 159 ? 6.559 3.524 27.715 1.00 44.44 159 ILE A CA 1
ATOM 1321 C C . ILE A 1 159 ? 6.419 4.833 28.495 1.00 44.44 159 ILE A C 1
ATOM 1323 O O . ILE A 1 159 ? 5.582 4.956 29.385 1.00 44.44 159 ILE A O 1
ATOM 1327 N N . GLY A 1 160 ? 7.306 5.784 28.207 1.00 37.00 160 GLY A N 1
ATOM 1328 C CA . GLY A 1 160 ? 7.179 7.157 28.673 1.00 37.00 160 GLY A CA 1
ATOM 1329 C C . GLY A 1 160 ? 5.958 7.812 28.031 1.00 37.00 160 GLY A C 1
ATOM 1330 O O . GLY A 1 160 ? 5.764 7.719 26.817 1.00 37.00 160 GLY A O 1
ATOM 1331 N N . ASP A 1 161 ? 5.139 8.465 28.853 1.00 45.50 161 ASP A N 1
ATOM 1332 C CA . ASP A 1 161 ? 4.002 9.288 28.444 1.00 45.50 161 ASP A CA 1
ATOM 1333 C C . ASP A 1 161 ? 4.403 10.288 27.347 1.00 45.50 161 ASP A C 1
ATOM 1335 O O . ASP A 1 161 ? 4.988 11.341 27.609 1.00 45.50 161 ASP A O 1
ATOM 1339 N N . THR A 1 162 ? 4.042 10.006 26.094 1.00 48.66 162 THR A N 1
ATOM 1340 C CA . THR A 1 162 ? 4.137 10.985 25.006 1.00 48.66 162 THR A CA 1
ATOM 1341 C C . THR A 1 162 ? 2.943 11.931 25.067 1.00 48.66 162 THR A C 1
ATOM 1343 O O . THR A 1 162 ? 2.013 11.849 24.263 1.00 48.66 162 THR A O 1
ATOM 1346 N N . SER A 1 163 ? 2.980 12.851 26.031 1.00 47.06 163 SER A N 1
ATOM 1347 C CA . SER A 1 163 ? 2.298 14.142 25.926 1.00 47.06 163 SER A CA 1
ATOM 1348 C C . SER A 1 163 ? 3.243 15.147 25.257 1.00 47.06 163 SER A C 1
ATOM 1350 O O . SER A 1 163 ? 3.778 16.061 25.870 1.00 47.06 163 SER A O 1
ATOM 1352 N N . SER A 1 164 ? 3.506 14.966 23.966 1.00 45.47 164 SER A N 1
ATOM 1353 C CA . SER A 1 164 ? 4.181 15.993 23.174 1.00 45.47 164 SER A CA 1
ATOM 1354 C C . SER A 1 164 ? 3.642 15.993 21.750 1.00 45.47 164 SER A C 1
ATOM 1356 O O . SER A 1 164 ? 3.526 14.963 21.086 1.00 45.47 164 SER A O 1
ATOM 1358 N N . GLY A 1 165 ? 3.204 17.178 21.327 1.00 48.09 165 GLY A N 1
ATOM 1359 C CA . GLY A 1 165 ? 2.593 17.423 20.034 1.00 48.09 165 GLY A CA 1
ATOM 1360 C C . GLY A 1 165 ? 3.552 17.106 18.896 1.00 48.09 165 GLY A C 1
ATOM 1361 O O . GLY A 1 165 ? 4.579 17.757 18.735 1.00 48.09 165 GLY A O 1
ATOM 1362 N N . PHE A 1 166 ? 3.165 16.146 18.065 1.00 40.53 166 PHE A N 1
ATOM 1363 C CA . PHE A 1 166 ? 3.723 16.004 16.731 1.00 40.53 166 PHE A CA 1
ATOM 1364 C C . PHE A 1 166 ? 3.024 17.000 15.799 1.00 40.53 166 PHE A C 1
ATOM 1366 O O . PHE A 1 166 ? 1.991 16.697 15.201 1.00 40.53 166 PHE A O 1
ATOM 1373 N N . PHE A 1 167 ? 3.594 18.203 15.707 1.00 47.41 167 PHE A N 1
ATOM 1374 C CA . PHE A 1 167 ? 3.433 19.074 14.544 1.00 47.41 167 PHE A CA 1
ATOM 1375 C C . PHE A 1 167 ? 4.102 18.380 13.350 1.00 47.41 167 PHE A C 1
ATOM 1377 O O . PHE A 1 167 ? 5.299 18.110 13.378 1.00 47.41 167 PHE A O 1
ATOM 1384 N N . PHE A 1 168 ? 3.326 18.072 12.314 1.00 42.59 168 PHE A N 1
ATOM 1385 C CA . PHE A 1 168 ? 3.842 17.705 10.996 1.00 42.59 168 PHE A CA 1
ATOM 1386 C C . PHE A 1 168 ? 3.312 18.7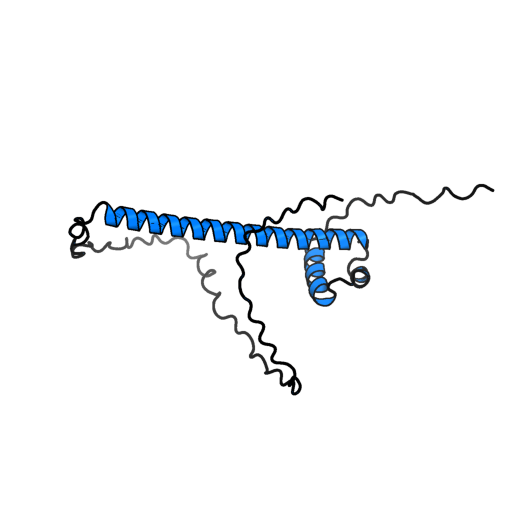23 9.986 1.00 42.59 168 PHE A C 1
ATOM 1388 O O . PHE A 1 168 ? 2.488 18.394 9.134 1.00 42.59 168 PHE A O 1
ATOM 1395 N N . ASP A 1 169 ? 3.776 19.963 10.124 1.00 43.25 169 ASP A N 1
ATOM 1396 C CA . ASP A 1 169 ? 3.821 20.912 9.018 1.00 43.25 169 ASP A CA 1
ATOM 1397 C C . ASP A 1 169 ? 5.194 20.758 8.370 1.00 43.25 169 ASP A C 1
ATOM 1399 O O . ASP A 1 169 ? 6.202 21.119 8.962 1.00 43.25 169 ASP A O 1
ATOM 1403 N N . ASP A 1 170 ? 5.203 20.090 7.221 1.00 45.97 170 ASP A N 1
ATOM 1404 C CA . ASP A 1 170 ? 6.136 20.242 6.099 1.00 45.97 170 ASP A CA 1
ATOM 1405 C C . ASP A 1 170 ? 6.383 18.887 5.458 1.00 45.97 170 ASP A C 1
ATOM 1407 O O . ASP A 1 170 ? 7.167 18.075 5.938 1.00 45.97 170 ASP A O 1
ATOM 1411 N N . LEU A 1 171 ? 5.675 18.656 4.354 1.00 39.44 171 LEU A N 1
ATOM 1412 C CA . LEU A 1 171 ? 6.153 17.937 3.173 1.00 39.44 171 LEU A CA 1
ATOM 1413 C C . LEU A 1 171 ? 5.100 18.141 2.070 1.00 39.44 171 LEU A C 1
ATOM 1415 O O . LEU A 1 171 ? 4.348 17.238 1.703 1.00 39.44 171 LEU A O 1
ATOM 1419 N N . MET A 1 172 ? 5.026 19.383 1.587 1.00 44.41 172 MET A N 1
ATOM 1420 C CA . MET A 1 172 ? 4.440 19.758 0.299 1.00 44.41 172 MET A CA 1
ATOM 1421 C C . MET A 1 172 ? 5.583 20.264 -0.581 1.00 44.41 172 MET A C 1
ATOM 1423 O O . MET A 1 172 ? 5.881 21.451 -0.560 1.00 44.41 172 MET A O 1
ATOM 1427 N N . TYR A 1 173 ? 6.226 19.351 -1.309 1.00 49.84 173 TYR A N 1
ATOM 1428 C CA . TYR A 1 173 ? 6.955 19.615 -2.553 1.00 49.84 173 TYR A CA 1
ATOM 1429 C C . TYR A 1 173 ? 6.897 18.365 -3.431 1.00 49.84 173 TYR A C 1
ATOM 1431 O O . TYR A 1 173 ? 7.092 17.253 -2.886 1.00 49.84 173 TYR A O 1
#

Sequence (173 aa):
MLTSNMQKQENHKKYQKWTDDEKALFLQIQKRYTTAFDQYLPFFPEKTISQIKCFYLYQTNKIKEQTRNRIRIFFACSNLQKHRSLLAHKYILSYPDQSQIFQQPTNKLARVTEPQTVVNGPQGQIQECQKLNIINLPPLEPLTNPDEDRVNAAVNIEIGDTSSGFFFDDLMY

InterPro domains:
  IPR009057 Homedomain-like superfamily [SSF46689] (11-61)

Foldseek 3Di:
DDDDDPDPPDPPVPLDDDDPVNVVVLVVVCVVCVPPLVVCCVVCVVDDSVSNVVVVVVVVVVVVVVVVVVVVVVVVVVVVVVVVVVVVVVVCVVCVPCPPVVPPPPVDPPPPPPPPPPPDDPPDDPPPPPPPDDPPDDDDDDPPDPDDPDDDDPPPPPPPDPPDDDDPPDDDD

Organism: NCBI:txid28002